Protein AF-W2SWB0-F1 (afdb_monomer_lite)

pLDDT: mean 89.36, std 10.68, range [41.84, 98.44]

Sequence (95 aa):
PLQSYSAPAGSAGDGISFTDSSYDGTLSNHVASGGLGRLSDGVIGEDTEDLYPHRWVGWRKQSGGHINILFTFSEPRNFTSIHIHTLFSNKLNAQ

Organism: Necator americanus (NCBI:txid51031)

InterPro domains:
  IPR048525 Discoidin domain-containing receptor 1/2, DS-like domain [PF21114] (2-86)

Foldseek 3Di:
DWQKKKWFAFDDDPNATLGFPQWPADQDPRMGDRTDTLQPPPDADDQPCVVCVNNHGHHAQDPPRDIDMGIDDPDDDDDPDDDDHDHDDPVPPRD

Secondary structure (DSSP, 8-state):
-EEEEEEEPPPEETTEE-S-TT--SEEETTEEEEE--GGGSSPPPPS-TTT-GGG-------TTS----EEEESS--------------SSS---

Structure (mmCIF, N/CA/C/O backbone):
data_AF-W2SWB0-F1
#
_entry.id   AF-W2SWB0-F1
#
loop_
_atom_site.group_PDB
_atom_site.id
_atom_site.type_symbol
_atom_site.label_atom_id
_atom_site.label_alt_id
_atom_site.label_comp_id
_atom_site.label_asym_id
_atom_site.label_entity_id
_atom_site.label_seq_id
_atom_site.pdbx_PDB_ins_code
_atom_site.Cartn_x
_atom_site.Cartn_y
_atom_site.Cartn_z
_atom_site.occupancy
_atom_site.B_iso_or_equiv
_atom_site.auth_seq_id
_atom_site.auth_comp_id
_atom_site.auth_asym_id
_atom_site.auth_atom_id
_atom_site.pdbx_PDB_model_num
ATOM 1 N N . PRO A 1 1 ? -14.713 -5.399 8.887 1.00 92.19 1 PRO A N 1
ATOM 2 C CA . PRO A 1 1 ? -13.865 -5.598 7.693 1.00 92.19 1 PRO A CA 1
ATOM 3 C C . PRO A 1 1 ? -12.747 -4.554 7.657 1.00 92.19 1 PRO A C 1
ATOM 5 O O . PRO A 1 1 ? -12.867 -3.555 8.369 1.00 92.19 1 PRO A O 1
ATOM 8 N N . LEU A 1 2 ? -11.695 -4.765 6.860 1.00 97.19 2 LEU A N 1
ATOM 9 C CA . LEU A 1 2 ? -10.801 -3.664 6.492 1.00 97.19 2 LEU A CA 1
ATOM 10 C C . LEU A 1 2 ? -11.626 -2.611 5.728 1.00 97.19 2 LEU A C 1
ATOM 12 O O . LEU A 1 2 ? -12.526 -2.975 4.972 1.00 97.19 2 LEU A O 1
ATOM 16 N N . GLN A 1 3 ? -11.409 -1.329 6.009 1.00 98.31 3 GLN A N 1
ATOM 17 C CA . GLN A 1 3 ? -12.118 -0.213 5.367 1.00 98.31 3 GLN A CA 1
ATOM 18 C C . GLN A 1 3 ? -11.182 0.619 4.507 1.00 98.31 3 GLN A C 1
ATOM 20 O O . GLN A 1 3 ? -11.542 0.996 3.402 1.00 98.31 3 GLN A O 1
ATOM 25 N N . SER A 1 4 ? -9.977 0.876 5.004 1.00 98.44 4 SER A N 1
ATOM 26 C CA . SER A 1 4 ? -8.957 1.607 4.268 1.00 98.44 4 SER A CA 1
ATOM 27 C C . SER A 1 4 ? -7.574 1.265 4.798 1.00 98.44 4 SER A C 1
ATOM 29 O O . SER A 1 4 ? -7.431 0.857 5.955 1.00 98.44 4 SER A O 1
ATOM 31 N N . TYR A 1 5 ? -6.550 1.515 3.992 1.00 98.19 5 TYR A N 1
ATOM 32 C CA . TYR A 1 5 ? -5.200 1.724 4.501 1.00 98.19 5 TYR A CA 1
ATOM 33 C C . TYR A 1 5 ? -4.675 3.092 4.094 1.00 98.19 5 TYR A C 1
ATOM 35 O O . TYR A 1 5 ? -5.012 3.604 3.029 1.00 98.19 5 TYR A O 1
ATOM 43 N N . SER A 1 6 ? -3.825 3.662 4.941 1.00 98.31 6 SER A N 1
ATOM 44 C CA . SER A 1 6 ? -3.047 4.853 4.629 1.00 98.31 6 SER A CA 1
ATOM 45 C C . SER A 1 6 ? -1.567 4.504 4.582 1.00 98.31 6 SER A C 1
ATOM 47 O O . SER A 1 6 ? -1.064 3.844 5.490 1.00 98.31 6 SER A O 1
ATOM 49 N N . ALA A 1 7 ? -0.868 4.945 3.543 1.00 97.19 7 ALA A N 1
ATOM 50 C CA . ALA A 1 7 ? 0.555 4.685 3.343 1.00 97.19 7 ALA A CA 1
ATOM 51 C C . ALA A 1 7 ? 1.197 5.830 2.546 1.00 97.19 7 ALA A C 1
ATOM 53 O O . ALA A 1 7 ? 0.492 6.536 1.821 1.00 97.19 7 ALA A O 1
ATOM 54 N N . PRO A 1 8 ? 2.525 6.021 2.617 1.00 96.00 8 PRO A N 1
ATOM 55 C CA . PRO A 1 8 ? 3.219 6.878 1.667 1.00 96.00 8 PRO A CA 1
ATOM 56 C C . PRO A 1 8 ? 2.936 6.435 0.227 1.00 96.00 8 PRO A C 1
ATOM 58 O O . PRO A 1 8 ? 2.714 5.253 -0.042 1.00 96.00 8 PRO A O 1
ATOM 61 N N . ALA A 1 9 ? 2.980 7.367 -0.716 1.00 94.62 9 ALA A N 1
ATOM 62 C CA . ALA A 1 9 ? 2.864 7.060 -2.132 1.00 94.62 9 ALA A CA 1
ATOM 63 C C . ALA A 1 9 ? 3.979 6.095 -2.557 1.00 94.62 9 ALA A C 1
ATOM 65 O O . ALA A 1 9 ? 5.144 6.284 -2.191 1.00 94.62 9 ALA A O 1
ATOM 66 N N . GLY A 1 10 ? 3.625 5.075 -3.340 1.00 93.75 10 GLY A N 1
ATOM 67 C CA . GLY A 1 10 ? 4.618 4.180 -3.927 1.00 93.75 10 GLY A CA 1
ATOM 68 C C . GLY A 1 10 ? 5.606 4.943 -4.813 1.00 93.75 10 GLY A C 1
ATOM 69 O O . GLY A 1 10 ? 5.313 6.017 -5.341 1.00 93.75 10 GLY A O 1
ATOM 70 N N . SER A 1 11 ? 6.808 4.402 -4.951 1.00 91.38 11 SER A N 1
ATOM 71 C CA . SER A 1 11 ? 7.886 4.997 -5.734 1.00 91.38 11 SER A CA 1
ATOM 72 C C . SER A 1 11 ? 7.911 4.441 -7.156 1.00 91.38 11 SER A C 1
ATOM 74 O O . SER A 1 11 ? 7.631 3.268 -7.390 1.00 91.38 11 SER A O 1
ATOM 76 N N . ALA A 1 12 ? 8.310 5.281 -8.105 1.00 88.12 12 ALA A N 1
ATOM 77 C CA . ALA A 1 12 ? 8.648 4.872 -9.462 1.00 88.12 12 ALA A CA 1
ATOM 78 C C . ALA A 1 12 ? 10.112 5.226 -9.756 1.00 88.12 12 ALA A C 1
ATOM 80 O O . ALA A 1 12 ? 10.645 6.202 -9.220 1.00 88.12 12 ALA A O 1
ATOM 81 N N . GLY A 1 13 ? 10.775 4.424 -10.585 1.00 80.12 13 GLY A N 1
ATOM 82 C CA . GLY A 1 13 ? 12.179 4.601 -10.942 1.00 80.12 13 GLY A CA 1
ATOM 83 C C . GLY A 1 13 ? 12.626 3.610 -12.009 1.00 80.12 13 GLY A C 1
ATOM 84 O O . GLY A 1 13 ? 12.077 2.520 -12.097 1.00 80.12 13 GLY A O 1
ATOM 85 N N . ASP A 1 14 ? 13.603 4.000 -12.830 1.00 78.56 14 ASP A N 1
ATOM 86 C CA . ASP A 1 14 ? 14.227 3.132 -13.844 1.00 78.56 14 ASP A CA 1
ATOM 87 C C . ASP A 1 14 ? 13.221 2.473 -14.813 1.00 78.56 14 ASP A C 1
ATOM 89 O O . ASP A 1 14 ? 13.395 1.346 -15.261 1.00 78.56 14 ASP A O 1
ATOM 93 N N . GLY A 1 15 ? 12.135 3.191 -15.130 1.00 80.62 15 GLY A N 1
ATOM 94 C CA . GLY A 1 15 ? 11.055 2.711 -16.003 1.00 80.62 15 GLY A CA 1
ATOM 95 C C . GLY A 1 15 ? 10.055 1.764 -15.330 1.00 80.62 15 GLY A C 1
ATOM 96 O O . GLY A 1 15 ? 9.077 1.374 -15.963 1.00 80.62 15 GLY A O 1
ATOM 97 N N . ILE A 1 16 ? 10.253 1.439 -14.051 1.00 85.75 16 ILE A N 1
ATOM 98 C CA . ILE A 1 16 ? 9.399 0.552 -13.262 1.00 85.75 16 ILE A CA 1
ATOM 99 C C . ILE A 1 16 ? 8.599 1.376 -12.245 1.00 85.75 16 ILE A C 1
ATOM 101 O O . ILE A 1 16 ? 9.132 2.252 -11.561 1.00 85.75 16 ILE A O 1
ATOM 105 N N . SER A 1 17 ? 7.297 1.101 -12.134 1.00 89.25 17 SER A N 1
ATOM 106 C CA . SER A 1 17 ? 6.419 1.766 -11.170 1.00 89.25 17 SER A CA 1
ATOM 107 C C . SER A 1 17 ? 5.933 0.793 -10.108 1.00 89.25 17 SER A C 1
ATOM 109 O O . SER A 1 17 ? 5.212 -0.152 -10.421 1.00 89.25 17 SER A O 1
ATOM 111 N N . PHE A 1 18 ? 6.260 1.087 -8.852 1.00 91.75 18 PHE A N 1
ATOM 112 C CA . PHE A 1 18 ? 5.728 0.406 -7.671 1.00 91.75 18 PHE A CA 1
ATOM 113 C C . PHE A 1 18 ? 4.650 1.248 -6.977 1.00 91.75 18 PHE A C 1
ATOM 115 O O . PHE A 1 18 ? 4.442 1.162 -5.765 1.00 91.75 18 PHE A O 1
ATOM 122 N N . THR A 1 19 ? 3.979 2.111 -7.743 1.00 93.81 19 THR A N 1
ATOM 123 C CA . THR A 1 19 ? 2.791 2.835 -7.293 1.00 93.81 19 THR A CA 1
ATOM 124 C C . THR A 1 19 ? 1.582 1.913 -7.251 1.00 93.81 19 THR A C 1
ATOM 126 O O . THR A 1 19 ? 1.436 0.992 -8.059 1.00 93.81 19 THR A O 1
ATOM 129 N N . ASP A 1 20 ? 0.674 2.207 -6.331 1.00 95.88 20 ASP A N 1
ATOM 130 C CA . ASP A 1 20 ? -0.611 1.534 -6.244 1.00 95.88 20 ASP A CA 1
ATOM 131 C C . ASP A 1 20 ? -1.623 2.199 -7.186 1.00 95.88 20 ASP A C 1
ATOM 133 O O . ASP A 1 20 ? -2.279 3.176 -6.833 1.00 95.88 20 ASP A O 1
ATOM 137 N N . SER A 1 21 ? -1.708 1.716 -8.427 1.00 93.75 21 SER A N 1
ATOM 138 C CA . SER A 1 21 ? -2.603 2.315 -9.428 1.00 93.75 21 SER A CA 1
ATOM 139 C C . SER A 1 21 ? -4.072 1.935 -9.254 1.00 93.75 21 SER A C 1
ATOM 141 O O . SER A 1 21 ? -4.910 2.491 -9.956 1.00 93.75 21 SER A O 1
ATOM 143 N N . SER A 1 22 ? -4.380 0.942 -8.416 1.00 96.12 22 SER A N 1
ATOM 144 C CA . SER A 1 22 ? -5.759 0.538 -8.125 1.00 96.12 22 SER A CA 1
ATOM 145 C C . SER A 1 22 ? -6.272 1.162 -6.834 1.00 96.12 22 SER A C 1
ATOM 147 O O . SER A 1 22 ? -7.368 0.815 -6.407 1.00 96.12 22 SER A O 1
ATOM 149 N N . TYR A 1 23 ? -5.483 2.039 -6.204 1.00 97.81 23 TYR A N 1
ATOM 150 C CA . TYR A 1 23 ? -5.903 2.723 -4.998 1.00 97.81 23 TYR A CA 1
ATOM 151 C C . TYR A 1 23 ? -7.140 3.582 -5.279 1.00 97.81 23 TYR A C 1
ATOM 153 O O . TYR A 1 23 ? -7.085 4.491 -6.108 1.00 97.81 23 TYR A O 1
ATOM 161 N N . ASP A 1 24 ? -8.246 3.298 -4.596 1.00 97.94 24 ASP A N 1
ATOM 162 C CA . ASP A 1 24 ? -9.546 3.945 -4.823 1.00 97.94 24 ASP A CA 1
ATOM 163 C C . ASP A 1 24 ? -9.808 5.153 -3.902 1.00 97.94 24 ASP A C 1
ATOM 165 O O . ASP A 1 24 ? -10.856 5.794 -3.983 1.00 97.94 24 ASP A O 1
ATOM 169 N N . GLY A 1 25 ? -8.844 5.478 -3.038 1.00 97.56 25 GLY A N 1
ATOM 170 C CA . GLY A 1 25 ? -8.897 6.616 -2.130 1.00 97.56 25 GLY A CA 1
ATOM 171 C C . GLY A 1 25 ? -8.286 7.889 -2.714 1.00 97.56 25 GLY A C 1
ATOM 172 O O . GLY A 1 25 ? -8.247 8.126 -3.920 1.00 97.56 25 GLY A O 1
ATOM 173 N N . THR A 1 26 ? -7.772 8.735 -1.824 1.00 97.75 26 THR A N 1
ATOM 174 C CA . THR A 1 26 ? -7.156 10.014 -2.197 1.00 97.75 26 THR A CA 1
ATOM 175 C C . THR A 1 26 ? -5.645 9.972 -2.044 1.00 97.75 26 THR A C 1
ATOM 177 O O . THR A 1 26 ? -5.119 9.390 -1.093 1.00 97.75 26 THR A O 1
ATOM 180 N N . 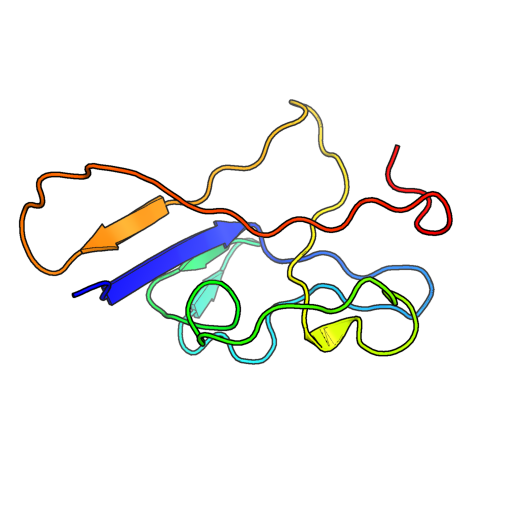LEU A 1 27 ? -4.944 10.634 -2.964 1.00 96.06 27 LEU A N 1
ATOM 181 C CA . LEU A 1 27 ? -3.510 10.872 -2.877 1.00 96.06 27 LEU A CA 1
ATOM 182 C C . LEU A 1 27 ? -3.269 12.358 -2.598 1.00 96.06 27 LEU A C 1
ATOM 184 O O . LEU A 1 27 ? -3.520 13.203 -3.455 1.00 96.06 27 LEU A O 1
ATOM 188 N N . SER A 1 28 ? -2.778 12.679 -1.402 1.00 95.50 28 SER A N 1
ATOM 189 C CA . SER A 1 28 ? -2.485 14.054 -0.982 1.00 95.50 28 SER A CA 1
ATOM 190 C C . SER A 1 28 ? -1.156 14.107 -0.242 1.00 95.50 28 SER A C 1
ATOM 192 O O . SER A 1 28 ? -0.871 13.240 0.577 1.00 95.50 28 SER A O 1
ATOM 194 N N . ASN A 1 29 ? -0.318 15.105 -0.537 1.00 93.19 29 ASN A N 1
ATOM 195 C CA 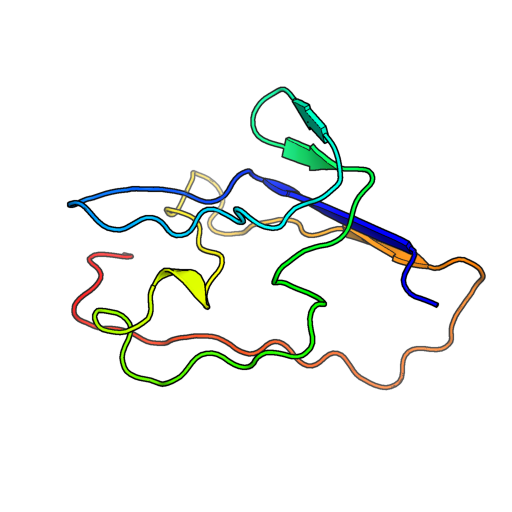. ASN A 1 29 ? 0.992 15.286 0.104 1.00 93.19 29 ASN A CA 1
ATOM 196 C C . ASN A 1 29 ? 1.850 14.004 0.145 1.00 93.19 29 ASN A C 1
ATOM 198 O O . ASN A 1 29 ? 2.512 13.733 1.140 1.00 93.19 29 ASN A O 1
ATOM 202 N N . HIS A 1 30 ? 1.853 13.225 -0.943 1.00 91.88 30 HIS A N 1
ATOM 203 C CA . HIS A 1 30 ? 2.578 11.948 -1.047 1.00 91.88 30 HIS A CA 1
ATOM 204 C C . HIS A 1 30 ? 2.100 10.874 -0.055 1.00 91.88 30 HIS A C 1
ATOM 206 O O . HIS A 1 30 ? 2.850 9.957 0.270 1.00 91.88 30 HIS A O 1
ATOM 212 N N . VAL A 1 31 ? 0.852 10.960 0.406 1.00 95.88 31 VAL A N 1
ATOM 213 C CA . VAL A 1 31 ? 0.199 9.969 1.262 1.00 95.88 31 VAL A CA 1
ATOM 214 C C . VAL A 1 31 ? -1.108 9.533 0.605 1.00 95.88 31 VAL A C 1
ATOM 216 O O . VAL A 1 31 ? -1.966 10.357 0.284 1.00 95.88 31 VAL A O 1
ATOM 219 N N . ALA A 1 32 ? -1.239 8.228 0.385 1.00 97.50 32 ALA A N 1
ATOM 220 C CA . ALA A 1 32 ? -2.487 7.579 0.018 1.00 97.50 32 ALA A CA 1
ATOM 221 C C . ALA A 1 32 ? -3.325 7.403 1.289 1.00 97.50 32 ALA A C 1
ATOM 223 O O . ALA A 1 32 ? -2.802 6.922 2.296 1.00 97.50 32 ALA A O 1
ATOM 224 N N . SER A 1 33 ? -4.587 7.830 1.276 1.00 98.00 33 SER A N 1
ATOM 225 C CA . SER A 1 33 ? -5.496 7.670 2.416 1.00 98.00 33 SER A CA 1
ATOM 226 C C . SER A 1 33 ? -6.966 7.571 2.005 1.00 98.00 33 SER A C 1
ATOM 228 O O . SER A 1 33 ? -7.382 8.091 0.965 1.00 98.00 33 SER A O 1
ATOM 230 N N . GLY A 1 34 ? -7.758 6.924 2.865 1.00 98.00 34 GLY A N 1
ATOM 231 C CA . GLY A 1 34 ? -9.211 6.830 2.720 1.00 98.00 34 GLY A CA 1
ATOM 232 C C . GLY A 1 34 ? -9.706 5.792 1.711 1.00 98.00 34 GLY A C 1
ATOM 233 O O . GLY A 1 34 ? -10.888 5.817 1.392 1.00 98.00 34 GLY A O 1
ATOM 234 N N . GLY A 1 35 ? -8.839 4.899 1.227 1.00 98.12 35 GLY A N 1
ATOM 235 C CA . GLY A 1 35 ? -9.209 3.847 0.281 1.00 98.12 35 GLY A CA 1
ATOM 236 C C . GLY A 1 35 ? -8.469 2.526 0.479 1.00 98.12 35 GLY A C 1
ATOM 237 O O . GLY A 1 35 ? -7.704 2.340 1.434 1.00 98.12 35 GLY A O 1
ATOM 238 N N . LEU A 1 36 ? -8.729 1.615 -0.447 1.00 98.38 36 LEU A N 1
ATOM 239 C CA . LEU A 1 36 ? -8.150 0.292 -0.615 1.00 98.38 36 LEU A CA 1
ATOM 240 C C . LEU A 1 36 ? -7.480 0.194 -1.987 1.00 98.38 36 LEU A C 1
ATOM 242 O O . LEU A 1 36 ? -7.648 1.048 -2.848 1.00 98.38 36 LEU A O 1
ATOM 246 N N . GLY A 1 37 ? -6.712 -0.867 -2.190 1.00 97.19 37 GLY A N 1
ATOM 247 C CA . GLY A 1 37 ? -5.947 -1.108 -3.407 1.00 97.19 37 GLY A CA 1
ATOM 248 C C . GLY A 1 37 ? -5.117 -2.378 -3.255 1.00 97.19 37 GLY A C 1
ATOM 249 O O . GLY A 1 37 ? -5.531 -3.306 -2.552 1.00 97.19 37 GLY A O 1
ATOM 250 N N . ARG A 1 38 ? -3.937 -2.419 -3.879 1.00 95.81 38 ARG A N 1
ATOM 251 C CA . ARG A 1 38 ? -3.147 -3.655 -4.029 1.00 95.81 38 ARG A CA 1
ATOM 252 C C . ARG A 1 38 ? -2.708 -4.299 -2.725 1.00 95.81 38 ARG A C 1
ATOM 254 O O . ARG A 1 38 ? -2.554 -5.509 -2.657 1.00 95.81 38 ARG A O 1
ATOM 261 N N . LEU A 1 39 ? -2.538 -3.522 -1.655 1.00 96.19 39 LEU A N 1
ATOM 262 C CA . LEU A 1 39 ? -2.171 -4.092 -0.351 1.00 96.19 39 LEU A CA 1
ATOM 263 C C . LEU A 1 39 ? -3.291 -4.946 0.274 1.00 96.19 39 LEU A C 1
ATOM 265 O O . LEU A 1 39 ? -3.078 -5.572 1.312 1.00 96.19 39 LEU A O 1
ATOM 269 N N . SER A 1 40 ? -4.485 -4.952 -0.321 1.00 96.19 40 SER A N 1
ATOM 270 C CA . SER A 1 40 ? -5.664 -5.646 0.193 1.00 96.19 40 SER A CA 1
ATOM 271 C C . SER A 1 40 ? -6.529 -6.302 -0.890 1.00 96.19 40 SER A C 1
ATOM 273 O O . SER A 1 40 ? -7.654 -6.693 -0.589 1.00 96.19 40 SER A O 1
ATOM 275 N N . ASP A 1 41 ? -6.055 -6.405 -2.134 1.00 94.94 41 ASP A N 1
ATOM 276 C CA . ASP A 1 41 ? -6.845 -6.917 -3.268 1.00 94.94 41 ASP A CA 1
ATOM 277 C C . ASP A 1 41 ? -6.852 -8.457 -3.384 1.00 94.94 41 ASP A C 1
ATOM 279 O O . ASP A 1 41 ? -7.607 -9.022 -4.175 1.00 94.94 41 ASP A O 1
ATOM 283 N N . GLY A 1 42 ? -6.045 -9.143 -2.567 1.00 93.38 42 GLY A N 1
ATOM 284 C CA . GLY A 1 42 ? -5.928 -10.603 -2.548 1.00 93.38 42 GLY A CA 1
ATOM 285 C C . GLY A 1 42 ? -4.984 -11.178 -3.608 1.00 93.38 42 GLY A C 1
ATOM 286 O O . GLY A 1 42 ? -4.837 -12.399 -3.680 1.00 93.38 42 GLY A O 1
ATOM 287 N N . VAL A 1 43 ? -4.327 -10.336 -4.408 1.00 91.88 43 VAL A N 1
ATOM 288 C CA . VAL A 1 43 ? -3.322 -10.751 -5.388 1.00 91.88 43 VAL A CA 1
ATOM 289 C C . VAL A 1 43 ? -1.956 -10.818 -4.709 1.00 91.88 43 VAL A C 1
ATOM 291 O O . VAL A 1 43 ? -1.479 -9.853 -4.121 1.00 91.88 43 VAL A O 1
ATOM 294 N N . ILE A 1 44 ? -1.296 -11.971 -4.809 1.00 88.12 44 ILE A N 1
ATOM 295 C CA . ILE A 1 44 ? 0.079 -12.146 -4.331 1.00 88.12 44 ILE A CA 1
ATOM 296 C C . ILE A 1 44 ? 1.027 -11.945 -5.518 1.00 88.12 44 ILE A C 1
ATOM 298 O O . ILE A 1 44 ? 0.833 -12.521 -6.594 1.00 88.12 44 ILE A O 1
ATOM 302 N N . GLY A 1 45 ? 2.040 -11.098 -5.335 1.00 82.06 45 GLY A N 1
ATOM 303 C CA . GLY A 1 45 ? 3.097 -10.908 -6.322 1.00 82.06 45 GLY A CA 1
ATOM 304 C C . GLY A 1 45 ? 3.944 -12.171 -6.506 1.00 82.06 45 GLY A C 1
ATOM 305 O O . GLY A 1 45 ? 4.139 -12.944 -5.572 1.00 82.06 45 GLY A O 1
ATOM 306 N N . GLU A 1 46 ? 4.437 -12.387 -7.723 1.00 82.44 46 GLU A N 1
ATOM 307 C CA . GLU A 1 46 ? 5.384 -13.466 -8.034 1.00 82.44 46 GLU A CA 1
ATOM 308 C C . GLU A 1 46 ? 6.830 -12.970 -7.865 1.00 82.44 46 GLU A C 1
ATOM 310 O O . GLU A 1 46 ? 7.081 -11.761 -7.915 1.00 82.44 46 GLU A O 1
ATOM 315 N N . ASP A 1 47 ? 7.784 -13.898 -7.734 1.00 72.31 47 ASP A N 1
ATOM 316 C CA . ASP A 1 47 ? 9.218 -13.610 -7.530 1.00 72.31 47 ASP A CA 1
ATOM 317 C C . ASP A 1 47 ? 9.871 -12.845 -8.699 1.00 72.31 47 ASP A C 1
ATOM 319 O O . ASP A 1 47 ? 11.007 -12.378 -8.614 1.00 72.31 47 ASP A O 1
ATOM 323 N N . THR A 1 48 ? 9.167 -12.704 -9.821 1.00 70.44 48 THR A N 1
ATOM 324 C CA . THR A 1 48 ? 9.647 -12.008 -11.012 1.00 70.44 48 THR A CA 1
ATOM 325 C C . THR A 1 48 ? 9.187 -10.553 -11.041 1.00 70.44 48 THR A C 1
ATOM 327 O O . THR A 1 48 ? 8.218 -10.180 -11.709 1.00 70.44 48 THR A O 1
ATOM 330 N N . GLU A 1 49 ? 9.928 -9.718 -10.332 1.00 66.38 49 GLU A N 1
ATOM 331 C CA . GLU A 1 49 ? 9.716 -8.273 -10.204 1.00 66.38 49 GLU A CA 1
ATOM 332 C C . GLU A 1 49 ? 9.649 -7.484 -11.517 1.00 66.38 49 GLU A C 1
ATOM 334 O O . GLU A 1 49 ? 8.863 -6.547 -11.631 1.00 66.38 49 GLU A O 1
ATOM 339 N N . ASP A 1 50 ? 10.433 -7.892 -12.517 1.00 67.50 50 ASP A N 1
ATOM 340 C CA . ASP A 1 50 ? 10.515 -7.221 -13.817 1.00 67.50 50 ASP A CA 1
ATOM 341 C C . ASP A 1 50 ? 9.293 -7.543 -14.691 1.00 67.50 50 ASP A C 1
ATOM 343 O O . ASP A 1 50 ? 8.900 -6.764 -15.557 1.00 67.50 50 ASP A O 1
ATOM 347 N N . LEU A 1 51 ? 8.693 -8.718 -14.472 1.00 75.75 51 LEU A N 1
ATOM 348 C CA . LEU A 1 51 ? 7.582 -9.227 -15.273 1.00 75.75 51 LEU A CA 1
ATOM 349 C C . LEU A 1 51 ? 6.245 -8.645 -14.807 1.00 75.75 51 LEU A C 1
ATOM 351 O O . LEU A 1 51 ? 5.387 -8.332 -15.634 1.00 75.75 51 LEU A O 1
ATOM 355 N N . TYR A 1 52 ? 6.075 -8.456 -13.494 1.00 83.69 52 TYR A N 1
ATOM 356 C CA . TYR A 1 52 ? 4.820 -7.978 -12.909 1.00 83.69 52 TYR A CA 1
ATOM 357 C C . TYR A 1 52 ? 5.029 -6.917 -11.812 1.00 83.69 52 TYR A C 1
ATOM 359 O O . TYR A 1 52 ? 4.523 -7.078 -10.699 1.00 83.69 52 TYR A O 1
ATOM 367 N N . PRO A 1 53 ? 5.706 -5.788 -12.098 1.00 82.69 53 PRO A N 1
ATOM 368 C CA . PRO A 1 53 ? 5.957 -4.749 -11.091 1.00 82.69 53 PRO A CA 1
ATOM 369 C C . PRO A 1 53 ? 4.664 -4.129 -10.549 1.00 82.69 53 PRO A C 1
ATOM 371 O O . PRO A 1 53 ? 4.581 -3.740 -9.389 1.00 82.69 53 PRO A O 1
ATOM 374 N N . HIS A 1 54 ? 3.607 -4.130 -11.364 1.00 85.94 54 HIS A N 1
ATOM 375 C CA . HIS A 1 54 ? 2.271 -3.684 -10.982 1.00 85.94 54 HIS A CA 1
ATOM 376 C C . HIS A 1 54 ? 1.562 -4.607 -9.972 1.00 85.94 54 HIS A C 1
ATOM 378 O O . HIS A 1 54 ? 0.433 -4.321 -9.589 1.00 85.94 54 HIS A O 1
ATOM 384 N N . ARG A 1 55 ? 2.163 -5.722 -9.546 1.00 89.69 55 ARG A N 1
ATOM 385 C CA . ARG A 1 55 ? 1.641 -6.536 -8.434 1.00 89.69 55 ARG A CA 1
ATOM 386 C C . ARG A 1 55 ? 2.224 -6.141 -7.083 1.00 89.69 55 ARG A C 1
ATOM 388 O O . ARG A 1 55 ? 1.787 -6.646 -6.059 1.00 89.69 55 ARG A O 1
ATOM 395 N N . TRP A 1 56 ? 3.195 -5.236 -7.080 1.00 91.25 56 TRP A N 1
ATOM 396 C CA . TRP A 1 56 ? 3.877 -4.789 -5.879 1.00 91.25 56 TRP A CA 1
ATOM 397 C C . TRP A 1 56 ? 3.579 -3.312 -5.617 1.00 91.25 56 TRP A C 1
AT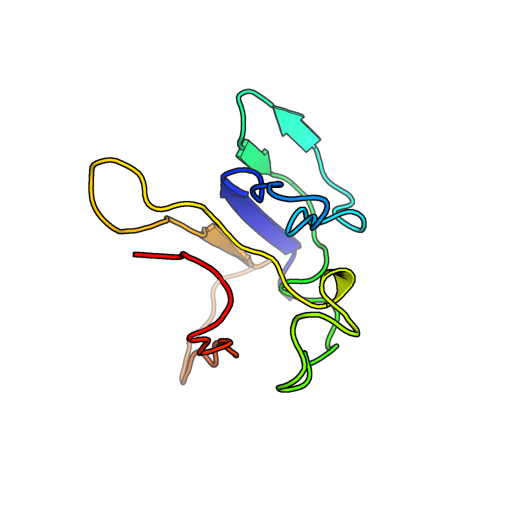OM 399 O O . TRP A 1 56 ? 3.382 -2.516 -6.540 1.00 91.25 56 TRP A O 1
ATOM 409 N N . VAL A 1 57 ? 3.560 -2.949 -4.337 1.00 94.44 57 VAL A N 1
ATOM 410 C CA . VAL A 1 57 ? 3.657 -1.560 -3.881 1.00 94.44 57 VAL A CA 1
ATOM 411 C C . VAL A 1 57 ? 4.983 -1.433 -3.151 1.00 94.44 57 VAL A C 1
ATOM 413 O O . VAL A 1 57 ? 5.320 -2.273 -2.319 1.00 94.44 57 VAL A O 1
ATOM 416 N N . GLY A 1 58 ? 5.759 -0.416 -3.501 1.00 92.56 58 GLY A N 1
ATOM 417 C CA . GLY A 1 58 ? 7.157 -0.327 -3.103 1.00 92.56 58 GLY A CA 1
ATOM 418 C C . GLY A 1 58 ? 7.594 1.108 -2.891 1.00 92.56 58 GLY A C 1
ATOM 419 O O . GLY A 1 58 ? 7.076 2.036 -3.510 1.00 92.56 58 GLY A O 1
ATOM 420 N N . TRP A 1 59 ? 8.572 1.287 -2.013 1.00 92.25 59 TRP A N 1
ATOM 421 C CA . TRP A 1 59 ? 9.066 2.594 -1.603 1.00 92.25 59 TRP A CA 1
ATOM 422 C C . TRP A 1 59 ? 10.584 2.615 -1.679 1.00 92.25 59 TRP A C 1
ATOM 424 O O . TRP A 1 59 ? 11.249 1.674 -1.247 1.00 92.25 59 TRP A O 1
ATOM 434 N N . ARG A 1 60 ? 11.143 3.710 -2.200 1.00 87.56 60 ARG A N 1
ATOM 435 C CA . ARG A 1 60 ? 12.574 3.975 -2.055 1.00 87.56 60 ARG A CA 1
ATOM 436 C C . ARG A 1 60 ? 12.879 4.267 -0.593 1.00 87.56 60 ARG A C 1
ATOM 438 O O . ARG A 1 60 ? 12.106 4.938 0.091 1.00 87.56 60 ARG A O 1
ATOM 445 N N . LYS A 1 61 ? 14.031 3.793 -0.132 1.00 86.06 61 LYS A N 1
ATOM 446 C CA . LYS A 1 61 ? 14.521 4.073 1.213 1.00 86.06 61 LYS A CA 1
ATOM 447 C C . LYS A 1 61 ? 14.630 5.582 1.427 1.00 86.06 61 LYS A C 1
ATOM 449 O O . LYS A 1 61 ? 15.304 6.281 0.674 1.00 86.06 61 LYS A O 1
ATOM 454 N N . GLN A 1 62 ? 13.962 6.069 2.465 1.00 80.62 62 GLN A N 1
ATOM 455 C CA . GLN A 1 62 ? 14.057 7.451 2.928 1.00 80.62 62 GLN A CA 1
ATOM 456 C C . GLN A 1 62 ? 14.814 7.510 4.260 1.00 80.62 62 GLN A C 1
ATOM 458 O O . GLN A 1 62 ? 15.057 6.486 4.911 1.00 80.62 62 GLN A O 1
ATOM 463 N N . SER A 1 63 ? 15.197 8.718 4.677 1.00 68.50 63 SER A N 1
ATOM 464 C CA . SER A 1 63 ? 15.804 8.960 5.988 1.00 68.50 63 SER A CA 1
ATOM 465 C C . SER A 1 63 ? 14.880 8.443 7.096 1.00 68.50 63 SER A C 1
ATOM 467 O O . SER A 1 63 ? 13.775 8.951 7.260 1.00 68.50 63 SER A O 1
ATOM 469 N N . GLY A 1 64 ? 15.319 7.419 7.829 1.00 76.00 64 GLY A N 1
ATOM 470 C CA . GLY A 1 64 ? 14.527 6.742 8.865 1.00 76.00 64 GLY A CA 1
ATOM 471 C C . GLY A 1 64 ? 14.374 5.236 8.646 1.00 76.00 64 GLY A C 1
ATOM 472 O O . GLY A 1 64 ? 14.124 4.516 9.608 1.00 76.00 64 GLY A O 1
ATOM 473 N N . GLY A 1 65 ? 14.577 4.743 7.417 1.00 85.31 65 GLY A N 1
ATOM 474 C CA . GLY A 1 65 ? 14.698 3.306 7.132 1.00 85.31 65 GLY A CA 1
ATOM 475 C C . GLY A 1 65 ? 13.430 2.471 7.352 1.00 85.31 65 GLY A C 1
ATOM 476 O O . GLY A 1 65 ? 13.526 1.251 7.422 1.00 85.31 65 GLY A O 1
ATOM 477 N N . HIS A 1 66 ? 12.261 3.102 7.466 1.00 90.19 66 HIS A N 1
ATOM 478 C CA . HIS A 1 66 ? 10.973 2.429 7.612 1.00 90.19 66 HIS A CA 1
ATOM 479 C C . HIS A 1 66 ? 9.869 3.207 6.892 1.00 90.19 66 HIS A C 1
ATOM 481 O O . HIS A 1 66 ? 10.036 4.374 6.534 1.00 90.19 66 HIS A O 1
ATOM 487 N N . ILE A 1 67 ? 8.730 2.548 6.712 1.00 92.25 67 ILE A N 1
ATOM 488 C CA . ILE A 1 67 ? 7.477 3.151 6.259 1.00 92.25 67 ILE A CA 1
ATOM 489 C C . ILE A 1 67 ? 6.400 2.879 7.305 1.00 92.25 67 ILE A C 1
ATOM 491 O O . ILE A 1 67 ? 6.471 1.886 8.028 1.00 92.25 67 ILE A O 1
ATOM 495 N N . ASN A 1 68 ? 5.388 3.740 7.356 1.00 93.81 68 ASN A N 1
ATOM 496 C CA . ASN A 1 68 ? 4.217 3.537 8.200 1.00 93.81 68 ASN A CA 1
ATOM 497 C C . ASN A 1 68 ? 3.011 3.242 7.314 1.00 93.81 68 ASN A C 1
ATOM 499 O O . ASN A 1 68 ? 2.666 4.051 6.455 1.00 93.81 68 ASN A O 1
ATOM 503 N N . ILE A 1 69 ? 2.376 2.094 7.541 1.00 97.19 69 ILE A N 1
ATOM 504 C CA . ILE A 1 69 ? 1.119 1.720 6.894 1.00 97.19 69 ILE A CA 1
ATOM 505 C C . ILE A 1 69 ? 0.072 1.578 7.995 1.00 97.19 69 ILE A C 1
ATOM 507 O O . ILE A 1 69 ? 0.243 0.792 8.926 1.00 97.19 69 ILE A O 1
ATOM 511 N N . LEU A 1 70 ? -0.998 2.360 7.907 1.00 97.75 70 LEU A N 1
ATOM 512 C CA . LEU A 1 70 ? -2.083 2.371 8.880 1.00 97.75 70 LEU A CA 1
ATOM 513 C C . LEU A 1 70 ? -3.310 1.686 8.289 1.00 97.75 70 LEU A C 1
ATOM 515 O O . LEU A 1 70 ? -3.883 2.198 7.336 1.00 97.75 70 LEU A O 1
ATOM 519 N N . PHE A 1 71 ? -3.745 0.576 8.881 1.00 97.88 71 PHE A N 1
ATOM 520 C CA . PHE A 1 71 ? -4.964 -0.131 8.484 1.00 97.88 71 PHE A CA 1
ATOM 521 C C . PHE A 1 71 ? -6.134 0.262 9.391 1.00 97.88 71 PHE A C 1
ATOM 523 O O . PHE A 1 71 ? -6.039 0.175 10.616 1.00 97.88 71 PHE A O 1
ATOM 530 N N . THR A 1 72 ? -7.257 0.657 8.796 1.00 98.12 72 THR A N 1
ATOM 531 C CA . THR A 1 72 ? -8.481 1.029 9.515 1.00 98.12 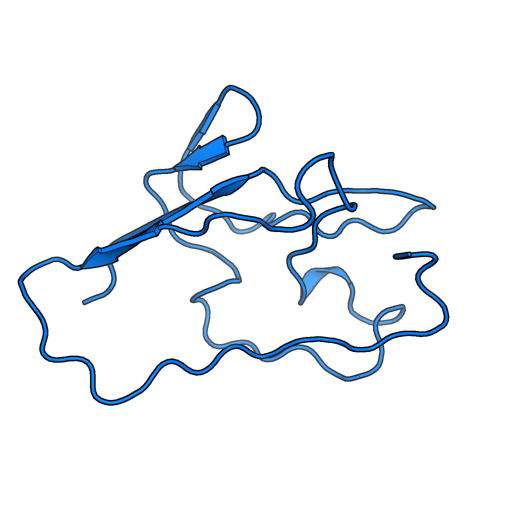72 THR A CA 1
ATOM 532 C C . THR A 1 72 ? -9.543 -0.041 9.320 1.00 98.12 72 THR A C 1
ATOM 534 O O . THR A 1 72 ? -9.910 -0.378 8.195 1.00 98.12 72 THR A O 1
ATOM 537 N N . PHE A 1 73 ? -10.069 -0.564 10.426 1.00 98.25 73 PHE A N 1
ATOM 538 C CA . PHE A 1 73 ? -11.140 -1.556 10.431 1.00 98.25 73 PHE A CA 1
ATOM 539 C C . PHE A 1 73 ? -12.453 -0.912 10.870 1.00 98.25 73 PHE A C 1
ATOM 541 O O . PHE A 1 73 ? -12.459 0.026 11.659 1.00 98.25 73 PHE A O 1
ATOM 548 N N . SER A 1 74 ? -13.570 -1.450 10.385 1.00 97.75 74 SER A N 1
ATOM 549 C CA . SER A 1 74 ? -14.920 -0.935 10.669 1.00 97.75 74 SER A CA 1
ATOM 550 C C .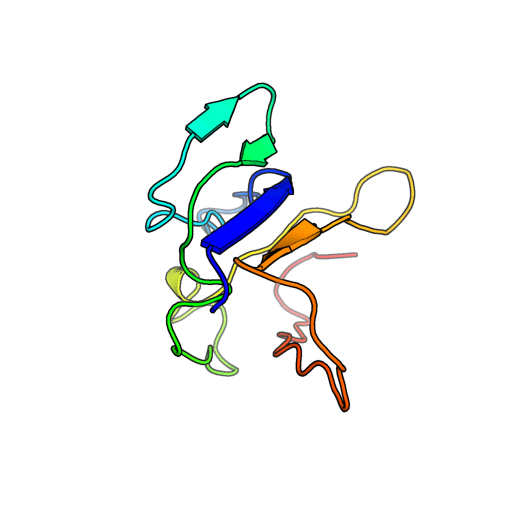 SER A 1 74 ? -15.324 -0.976 12.151 1.00 97.75 74 SER A C 1
ATOM 552 O O . SER A 1 74 ? -16.290 -0.337 12.543 1.00 97.75 74 SER A O 1
ATOM 554 N N . GLU A 1 75 ? -14.638 -1.783 12.957 1.00 97.62 75 GLU A N 1
ATOM 555 C CA . GLU A 1 75 ? -14.904 -2.015 14.378 1.00 97.62 75 GLU A CA 1
ATOM 556 C C . GLU A 1 75 ? -13.649 -2.638 15.023 1.00 97.62 75 GLU A C 1
ATOM 558 O O . GLU A 1 75 ? -12.791 -3.151 14.289 1.00 97.62 75 GLU A O 1
ATOM 563 N N . PRO A 1 76 ? -13.529 -2.632 16.364 1.00 97.38 76 PRO A N 1
ATOM 564 C CA . PRO A 1 76 ? -12.418 -3.270 17.067 1.00 97.38 76 PRO A CA 1
ATOM 565 C C . PRO A 1 76 ? -12.235 -4.752 16.700 1.00 97.38 76 PRO A C 1
ATOM 567 O O . PRO A 1 76 ? -13.198 -5.489 16.475 1.00 97.38 76 PRO A O 1
ATOM 570 N N . ARG A 1 77 ? -10.976 -5.200 16.648 1.00 96.19 77 ARG A N 1
ATOM 571 C CA . ARG A 1 77 ? -10.588 -6.570 16.282 1.00 96.19 77 ARG A CA 1
ATOM 572 C C . ARG A 1 77 ? -9.565 -7.128 17.259 1.00 96.19 77 ARG A C 1
ATOM 574 O O . ARG A 1 77 ? -8.662 -6.413 17.682 1.00 96.19 77 ARG A O 1
ATOM 581 N N . ASN A 1 78 ? -9.659 -8.431 17.507 1.00 97.06 78 ASN A N 1
ATOM 582 C CA . ASN A 1 78 ? -8.572 -9.207 18.092 1.00 97.06 78 ASN A CA 1
ATOM 583 C C . ASN A 1 78 ? -7.721 -9.774 16.952 1.00 97.06 78 ASN A C 1
ATOM 585 O O . ASN A 1 78 ? -8.198 -10.614 16.189 1.00 97.06 78 ASN A O 1
ATOM 589 N N . PHE A 1 79 ? -6.482 -9.305 16.819 1.00 96.25 79 PHE A N 1
ATOM 590 C CA . PHE A 1 79 ? -5.556 -9.780 15.791 1.00 96.25 79 PHE A CA 1
ATOM 591 C C . PHE A 1 79 ? -4.739 -10.957 16.318 1.00 96.25 79 PHE A C 1
ATOM 593 O O . PHE A 1 79 ? -4.072 -10.841 17.342 1.00 96.25 79 PHE A O 1
ATOM 600 N N . THR A 1 80 ? -4.771 -12.080 15.607 1.00 96.75 80 THR A N 1
ATOM 601 C CA . THR A 1 80 ? -3.928 -13.248 15.904 1.00 96.75 80 THR A CA 1
ATOM 602 C C . THR A 1 80 ? -2.611 -13.217 15.133 1.00 96.75 80 THR A C 1
ATOM 604 O O . THR A 1 80 ? -1.588 -13.660 15.644 1.00 96.75 80 THR A O 1
ATOM 607 N N . SER A 1 81 ? -2.626 -12.688 13.909 1.00 96.38 81 SER A N 1
ATOM 608 C CA . SER A 1 81 ? -1.464 -12.617 13.023 1.00 96.38 81 SER A CA 1
ATOM 609 C C . SER A 1 81 ? -1.630 -11.517 11.979 1.00 96.38 81 SER A C 1
ATOM 611 O O . SER A 1 81 ? -2.753 -11.161 11.617 1.00 96.38 81 SER A O 1
ATOM 613 N N . ILE A 1 82 ? -0.507 -11.050 11.438 1.00 94.38 82 ILE A N 1
ATOM 614 C CA . ILE A 1 82 ? -0.438 -10.215 10.237 1.00 94.38 82 ILE A CA 1
ATOM 615 C C . ILE A 1 82 ? 0.496 -10.929 9.261 1.00 94.38 82 ILE A C 1
ATOM 617 O O . ILE A 1 82 ? 1.594 -11.327 9.646 1.00 94.38 82 ILE A O 1
ATOM 621 N N . HIS A 1 83 ? 0.063 -11.085 8.012 1.00 94.69 83 HIS A N 1
ATOM 622 C CA . HIS A 1 83 ? 0.889 -11.625 6.936 1.00 94.69 83 HIS A CA 1
ATOM 623 C C . HIS A 1 83 ? 1.199 -10.504 5.950 1.00 94.69 83 HIS A C 1
ATOM 625 O O . HIS A 1 83 ? 0.288 -9.833 5.469 1.00 94.69 83 HIS A O 1
ATOM 631 N N . ILE A 1 84 ? 2.484 -10.294 5.673 1.00 94.00 84 ILE A N 1
ATOM 632 C CA . ILE A 1 84 ? 2.964 -9.311 4.701 1.00 94.00 84 ILE A CA 1
ATOM 633 C C . ILE A 1 84 ? 3.790 -10.082 3.681 1.00 94.00 84 ILE A C 1
ATOM 635 O O . ILE A 1 84 ? 4.822 -10.654 4.025 1.00 94.00 84 ILE A O 1
ATOM 639 N N . HIS A 1 85 ? 3.318 -10.111 2.439 1.00 93.12 85 HIS A N 1
ATOM 640 C CA . HIS A 1 85 ? 4.074 -10.678 1.331 1.00 93.12 85 HIS A CA 1
ATOM 641 C C . HIS A 1 85 ? 5.078 -9.633 0.851 1.00 93.12 85 HIS A C 1
ATOM 643 O O . HIS A 1 85 ? 4.699 -8.503 0.544 1.00 93.12 85 HIS A O 1
ATOM 649 N N . THR A 1 86 ? 6.358 -9.996 0.821 1.00 91.56 86 THR A N 1
ATOM 650 C CA . THR A 1 86 ? 7.445 -9.109 0.403 1.00 91.56 86 THR A CA 1
ATOM 651 C C . THR A 1 86 ? 8.240 -9.737 -0.728 1.00 91.56 86 THR A C 1
ATOM 653 O O . THR A 1 86 ? 8.356 -10.957 -0.829 1.00 91.56 86 THR A O 1
ATOM 656 N N . LEU A 1 87 ? 8.801 -8.877 -1.568 1.00 87.19 87 LEU A N 1
ATOM 657 C CA . LEU A 1 87 ? 9.731 -9.250 -2.619 1.00 87.19 87 LEU A CA 1
ATOM 658 C C . LEU A 1 87 ? 11.154 -8.981 -2.134 1.00 87.19 87 LEU A C 1
ATOM 660 O O . LEU A 1 87 ? 11.463 -7.872 -1.691 1.00 87.19 87 LEU A O 1
ATOM 664 N N . PHE A 1 88 ? 12.020 -9.983 -2.244 1.00 85.00 88 PHE A N 1
ATOM 665 C CA . PHE A 1 88 ? 13.460 -9.800 -2.114 1.00 85.00 88 PHE A CA 1
ATOM 666 C C . PHE A 1 88 ? 14.094 -9.781 -3.502 1.00 85.00 88 PHE A C 1
ATOM 668 O O . PHE A 1 88 ? 13.837 -10.665 -4.315 1.00 85.00 88 PHE A O 1
ATOM 675 N N . SER A 1 89 ? 14.950 -8.793 -3.749 1.00 77.75 89 SER A N 1
ATOM 676 C CA . SER A 1 89 ? 15.578 -8.599 -5.046 1.00 77.75 89 SER A CA 1
ATOM 677 C C . SER A 1 89 ? 16.993 -8.074 -4.950 1.00 77.75 89 SER A C 1
ATOM 679 O O . SER A 1 89 ? 17.280 -7.169 -4.172 1.00 77.75 89 SER A O 1
ATOM 681 N N . ASN A 1 90 ? 17.840 -8.598 -5.834 1.00 75.44 90 ASN A N 1
ATOM 682 C CA . ASN A 1 90 ? 19.179 -8.079 -6.088 1.00 75.44 90 ASN A CA 1
ATOM 683 C C . ASN A 1 90 ? 19.256 -7.219 -7.363 1.00 75.44 90 ASN A C 1
ATOM 685 O O . ASN A 1 90 ? 20.324 -6.685 -7.655 1.00 75.44 90 ASN A O 1
ATOM 689 N N . LYS A 1 91 ? 18.180 -7.136 -8.162 1.00 74.19 91 LYS A N 1
ATOM 690 C CA . LYS A 1 91 ? 18.163 -6.359 -9.414 1.00 74.19 91 LYS A CA 1
ATOM 691 C C . LYS A 1 91 ? 17.602 -4.962 -9.213 1.00 74.19 91 LYS A C 1
ATOM 693 O O . LYS A 1 91 ? 18.069 -4.013 -9.839 1.00 74.19 91 LYS A O 1
ATOM 698 N N . LEU A 1 92 ? 16.612 -4.831 -8.334 1.00 71.44 92 LEU A N 1
ATOM 699 C CA . LEU A 1 92 ? 16.181 -3.532 -7.856 1.00 71.44 92 LEU A CA 1
ATOM 700 C C . LEU A 1 92 ? 17.316 -3.010 -6.979 1.00 71.44 92 LEU A C 1
ATOM 702 O O . LEU A 1 92 ? 17.632 -3.613 -5.957 1.00 71.44 92 LEU A O 1
ATOM 706 N N . ASN A 1 93 ? 17.941 -1.898 -7.373 1.00 62.19 93 ASN A N 1
ATOM 707 C CA . ASN A 1 93 ? 18.946 -1.181 -6.574 1.00 62.19 93 ASN A CA 1
ATOM 708 C C . ASN A 1 93 ? 18.303 -0.532 -5.325 1.00 62.19 93 ASN A C 1
ATOM 710 O O . ASN A 1 93 ? 18.454 0.660 -5.064 1.00 62.19 93 ASN A O 1
ATOM 714 N N . ALA A 1 94 ? 17.519 -1.301 -4.574 1.00 55.22 94 ALA A N 1
ATOM 715 C CA . ALA A 1 94 ? 16.872 -0.932 -3.334 1.00 55.22 94 ALA A CA 1
ATOM 716 C C . ALA A 1 94 ? 17.842 -1.220 -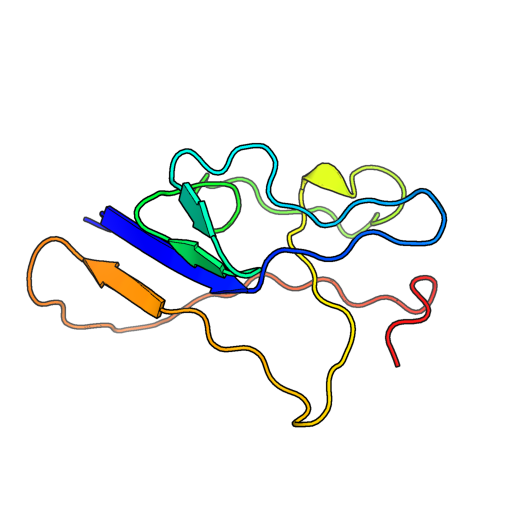2.175 1.00 55.22 94 ALA A C 1
ATOM 718 O O . ALA A 1 94 ? 17.683 -2.198 -1.448 1.00 55.22 94 ALA A O 1
ATOM 719 N N . GLN A 1 95 ? 18.879 -0.388 -2.031 1.00 41.84 95 GLN A N 1
ATOM 720 C CA . GLN A 1 95 ? 19.753 -0.364 -0.846 1.00 41.84 95 GLN A CA 1
ATOM 721 C C . GLN A 1 95 ? 19.479 0.847 0.049 1.00 41.84 95 GLN A C 1
ATOM 723 O O . GLN A 1 95 ? 19.161 1.936 -0.474 1.00 41.84 95 GLN A O 1
#

Radius of gyration: 13.85 Å; chains: 1; bounding box: 35×29×34 Å